Protein AF-A0A1Y6H7X3-F1 (afdb_monomer_lite)

Organism: NCBI:txid48664

pLDDT: mean 82.17, std 12.62, range [39.91, 95.0]

Structure (mmCIF, N/CA/C/O backbone):
data_AF-A0A1Y6H7X3-F1
#
_entry.id   AF-A0A1Y6H7X3-F1
#
loop_
_atom_site.group_PDB
_atom_site.id
_atom_site.type_symbol
_atom_site.label_atom_id
_atom_site.label_alt_id
_atom_site.label_comp_id
_atom_site.label_asym_id
_atom_site.label_entity_id
_atom_site.label_seq_id
_atom_site.pdbx_PDB_ins_code
_atom_site.Cartn_x
_atom_site.Cartn_y
_atom_site.Cartn_z
_atom_site.occupancy
_atom_site.B_iso_or_equiv
_atom_site.auth_seq_id
_atom_site.auth_comp_id
_atom_site.auth_asym_id
_atom_site.auth_atom_id
_atom_site.pdbx_PDB_model_num
ATOM 1 N N . MET A 1 1 ? -17.118 24.824 -0.249 1.00 45.12 1 MET A N 1
ATOM 2 C CA . MET A 1 1 ? -17.327 23.379 -0.019 1.00 45.12 1 MET A CA 1
ATOM 3 C C . MET A 1 1 ? -16.354 22.951 1.065 1.00 45.12 1 MET A C 1
ATOM 5 O O . MET A 1 1 ? -15.158 23.055 0.837 1.00 45.12 1 MET A O 1
ATOM 9 N N . GLN A 1 2 ? -16.828 22.575 2.255 1.00 44.56 2 GLN A N 1
ATOM 10 C CA . GLN A 1 2 ? -15.966 21.880 3.216 1.00 44.56 2 GLN A CA 1
ATOM 11 C C . GLN A 1 2 ? -15.729 20.482 2.6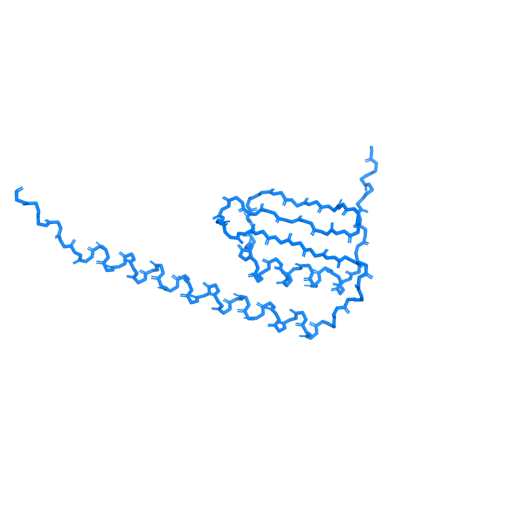45 1.00 44.56 2 GLN A C 1
ATOM 13 O O . GLN A 1 2 ? -16.694 19.769 2.375 1.00 44.56 2 GLN A O 1
ATOM 18 N N . ALA A 1 3 ? -14.475 20.124 2.378 1.00 51.06 3 ALA A N 1
ATOM 19 C CA . ALA A 1 3 ? -14.141 18.765 1.984 1.00 51.06 3 ALA A CA 1
ATOM 20 C C . ALA A 1 3 ? -14.481 17.846 3.166 1.00 51.06 3 ALA A C 1
ATOM 22 O O . ALA A 1 3 ? -13.788 17.855 4.180 1.00 51.06 3 ALA A O 1
ATOM 23 N N . GLN A 1 4 ? -15.577 17.095 3.060 1.00 58.50 4 GLN A N 1
ATOM 24 C CA . GLN A 1 4 ? -15.900 16.009 3.983 1.00 58.50 4 GLN A CA 1
ATOM 25 C C . GLN A 1 4 ? -14.962 14.837 3.674 1.00 58.50 4 GLN A C 1
ATOM 27 O O . GLN A 1 4 ? -15.335 13.871 3.015 1.00 58.50 4 GLN A O 1
ATOM 32 N N . GLY A 1 5 ? -13.696 14.975 4.065 1.00 67.25 5 GLY A N 1
ATOM 33 C CA . GLY A 1 5 ? -12.738 13.879 4.004 1.00 67.25 5 GLY A CA 1
ATOM 34 C C . GLY A 1 5 ? -13.130 12.781 4.990 1.00 67.25 5 GLY A C 1
ATOM 35 O O . GLY A 1 5 ? -13.655 13.068 6.067 1.00 67.25 5 GLY A O 1
ATOM 36 N N . HIS A 1 6 ? -12.868 11.523 4.638 1.00 73.12 6 HIS A N 1
ATOM 37 C CA . HIS A 1 6 ? -12.910 10.442 5.620 1.00 73.12 6 HIS A CA 1
ATOM 38 C C . HIS A 1 6 ? -11.812 10.667 6.664 1.00 73.12 6 HIS A C 1
ATOM 40 O O . HIS A 1 6 ? -10.641 10.812 6.311 1.00 73.12 6 HIS A O 1
ATOM 46 N N . GLN A 1 7 ? -12.191 10.707 7.942 1.00 79.94 7 GLN A N 1
ATOM 47 C CA . GLN A 1 7 ? -11.237 10.716 9.046 1.00 79.94 7 GLN A CA 1
ATOM 48 C C . GLN A 1 7 ? -10.888 9.278 9.419 1.00 79.94 7 GLN A C 1
ATOM 50 O O . GLN A 1 7 ? -11.758 8.497 9.798 1.00 79.94 7 GLN A O 1
ATOM 55 N N . PHE A 1 8 ? -9.605 8.945 9.321 1.00 82.81 8 PHE A N 1
ATOM 56 C CA . PHE A 1 8 ? -9.052 7.679 9.788 1.00 82.81 8 PHE A CA 1
ATOM 57 C C . PHE A 1 8 ? -8.241 7.909 11.064 1.00 82.81 8 PHE A C 1
ATOM 59 O O . PHE A 1 8 ? -7.630 8.966 11.223 1.00 82.81 8 PHE A O 1
ATOM 66 N N . SER A 1 9 ? -8.230 6.920 11.962 1.00 86.06 9 SER A N 1
ATOM 67 C CA . SER A 1 9 ? -7.283 6.910 13.080 1.00 86.06 9 SER A CA 1
ATOM 68 C C . SER A 1 9 ? -5.854 6.712 12.568 1.00 86.06 9 SER A C 1
ATOM 70 O O . SER A 1 9 ? -5.644 6.261 11.438 1.00 86.06 9 SER A O 1
ATOM 72 N N . GLU A 1 10 ? -4.863 7.020 13.401 1.00 85.94 10 GLU A N 1
ATOM 73 C CA . GLU A 1 10 ? -3.453 6.838 13.048 1.00 85.94 10 GLU A CA 1
ATOM 74 C C . GLU A 1 10 ? -3.135 5.370 12.729 1.00 85.94 10 GLU A C 1
ATOM 76 O O . GLU A 1 10 ? -2.505 5.082 11.714 1.00 85.94 10 GLU A O 1
ATOM 81 N N . GLU A 1 11 ? -3.666 4.427 13.508 1.00 86.00 11 GLU A N 1
ATOM 82 C CA . GLU A 1 11 ? -3.483 2.990 13.277 1.00 86.00 11 GLU A CA 1
ATOM 83 C C . GLU A 1 11 ? -4.026 2.566 11.911 1.00 86.00 11 GLU A C 1
ATOM 85 O O . GLU A 1 11 ? -3.416 1.754 11.213 1.00 86.00 11 GLU A O 1
ATOM 90 N N . ARG A 1 12 ? -5.149 3.156 11.482 1.00 88.06 12 ARG A N 1
ATOM 91 C CA . ARG A 1 12 ? -5.698 2.902 10.147 1.00 88.06 12 ARG A CA 1
ATOM 92 C C . ARG A 1 12 ? -4.854 3.485 9.044 1.00 88.06 12 ARG A C 1
ATOM 94 O O . ARG A 1 12 ? -4.665 2.818 8.032 1.00 88.06 12 ARG A O 1
ATOM 101 N N . LEU A 1 13 ? -4.333 4.691 9.226 1.00 89.31 13 LEU A N 1
ATOM 102 C CA . LEU A 1 13 ? -3.417 5.277 8.254 1.00 89.31 13 LEU A CA 1
ATOM 103 C C . LEU A 1 13 ? -2.150 4.426 8.112 1.00 89.31 13 LEU A C 1
ATOM 105 O O . LEU A 1 13 ? -1.699 4.202 6.988 1.00 89.31 13 LEU A O 1
ATOM 109 N N . ILE A 1 14 ? -1.624 3.887 9.215 1.00 89.94 14 ILE A N 1
ATOM 110 C CA . ILE A 1 14 ? -0.467 2.982 9.208 1.00 89.94 14 ILE A CA 1
ATOM 111 C C . ILE A 1 14 ? -0.799 1.688 8.458 1.00 89.94 14 ILE A C 1
ATOM 113 O O . ILE A 1 14 ? -0.045 1.296 7.571 1.00 89.94 14 ILE A O 1
ATOM 117 N N . GLN A 1 15 ? -1.941 1.060 8.743 1.00 88.88 15 GLN A N 1
ATOM 118 C CA . GLN A 1 15 ? -2.375 -0.143 8.030 1.00 88.88 15 GLN A CA 1
ATOM 119 C C . GLN A 1 15 ? -2.547 0.109 6.525 1.00 88.88 15 GLN A C 1
ATOM 121 O O . GLN A 1 15 ? -2.064 -0.677 5.712 1.00 88.88 15 GLN A O 1
ATOM 126 N N . ILE A 1 16 ? -3.240 1.189 6.145 1.00 91.06 16 ILE A N 1
ATOM 127 C CA . ILE A 1 16 ? -3.447 1.550 4.737 1.00 91.06 16 ILE A CA 1
ATOM 128 C C . ILE A 1 16 ? -2.087 1.725 4.062 1.00 91.06 16 ILE A C 1
ATOM 130 O O . ILE A 1 16 ? -1.850 1.168 2.996 1.00 91.06 16 ILE A O 1
ATOM 134 N N . THR A 1 17 ? -1.173 2.448 4.707 1.00 90.25 17 THR A N 1
ATOM 135 C CA . THR A 1 17 ? 0.170 2.692 4.174 1.00 90.25 17 THR A CA 1
ATOM 136 C C . THR A 1 17 ? 0.966 1.397 4.018 1.00 90.25 17 THR A C 1
ATOM 138 O O . THR A 1 17 ? 1.615 1.214 2.991 1.00 90.25 17 THR A O 1
ATOM 141 N N . ALA A 1 18 ? 0.889 0.480 4.984 1.00 88.88 18 ALA A N 1
ATOM 142 C CA . ALA A 1 18 ? 1.548 -0.820 4.908 1.00 88.88 18 ALA A CA 1
ATOM 143 C C . ALA A 1 18 ? 1.018 -1.667 3.740 1.00 88.88 18 ALA A C 1
ATOM 145 O O . ALA A 1 18 ? 1.810 -2.193 2.964 1.00 88.88 18 ALA A O 1
ATOM 146 N N . ALA A 1 19 ? -0.305 -1.730 3.561 1.00 89.81 19 ALA A N 1
ATOM 147 C CA . ALA A 1 19 ? -0.926 -2.460 2.454 1.00 89.81 19 ALA A CA 1
ATOM 148 C C . ALA A 1 19 ? -0.578 -1.856 1.082 1.00 89.81 19 ALA A C 1
ATOM 150 O O . ALA A 1 19 ? -0.344 -2.581 0.115 1.00 89.81 19 ALA A O 1
ATOM 151 N N . LEU A 1 20 ? -0.507 -0.523 0.990 1.00 91.31 20 LEU A N 1
ATOM 152 C CA . LEU A 1 20 ? -0.036 0.162 -0.215 1.00 91.31 20 LEU A CA 1
ATOM 153 C C . LEU A 1 20 ? 1.440 -0.151 -0.487 1.00 91.31 20 LEU A C 1
ATOM 155 O O . LEU A 1 20 ? 1.804 -0.438 -1.624 1.00 91.31 20 LEU A O 1
ATOM 159 N N . ASN A 1 21 ? 2.292 -0.128 0.537 1.00 88.56 21 ASN A N 1
ATOM 160 C CA . ASN A 1 21 ? 3.700 -0.471 0.374 1.00 88.56 21 ASN A CA 1
ATOM 161 C C . ASN A 1 21 ? 3.866 -1.910 -0.133 1.00 88.56 21 ASN A C 1
ATOM 163 O O . ASN A 1 21 ? 4.549 -2.113 -1.125 1.00 88.56 21 ASN A O 1
ATOM 167 N N . GLU A 1 22 ? 3.175 -2.882 0.456 1.00 87.19 22 GLU A N 1
ATOM 168 C CA . GLU A 1 22 ? 3.200 -4.274 -0.015 1.00 87.19 22 GLU A CA 1
ATOM 169 C C . GLU A 1 22 ? 2.715 -4.410 -1.471 1.00 87.19 22 GLU A C 1
ATOM 171 O O . GLU A 1 22 ? 3.209 -5.238 -2.233 1.00 87.19 22 GLU A O 1
ATOM 176 N N . SER A 1 23 ? 1.788 -3.547 -1.889 1.00 88.81 23 SER A N 1
ATOM 177 C CA . SER A 1 23 ? 1.179 -3.570 -3.221 1.00 88.81 23 SER A CA 1
ATOM 178 C C . SER A 1 23 ? 1.905 -2.689 -4.247 1.00 88.81 23 SER A C 1
ATOM 180 O O . SER A 1 23 ? 1.279 -2.189 -5.179 1.00 88.81 23 SER A O 1
ATOM 182 N N . TYR A 1 24 ? 3.218 -2.471 -4.126 1.00 87.12 24 TYR A N 1
ATOM 183 C CA . TYR A 1 24 ? 4.013 -1.736 -5.128 1.00 87.12 24 TYR A CA 1
ATOM 184 C C . TYR A 1 24 ? 3.727 -0.240 -5.260 1.00 87.12 24 TYR A C 1
ATOM 186 O O . TYR A 1 24 ? 4.080 0.379 -6.270 1.00 87.12 24 TYR A O 1
ATOM 194 N N . PHE A 1 25 ? 3.152 0.386 -4.236 1.00 90.00 25 PHE A N 1
ATOM 195 C CA . PHE A 1 25 ? 2.992 1.836 -4.201 1.00 90.00 25 PHE A CA 1
ATOM 196 C C . PHE A 1 25 ? 4.228 2.486 -3.569 1.00 90.00 25 PHE A C 1
ATOM 198 O O . PHE A 1 25 ? 4.690 2.094 -2.499 1.00 90.00 25 PHE A O 1
ATOM 205 N N . LYS A 1 26 ? 4.767 3.513 -4.233 1.00 84.12 26 LYS A N 1
ATOM 206 C CA . LYS A 1 26 ? 5.898 4.317 -3.742 1.00 84.12 26 LYS A CA 1
ATOM 207 C C . LYS A 1 26 ? 5.489 5.780 -3.597 1.00 84.12 26 LYS A C 1
ATOM 209 O O . LYS A 1 26 ? 4.599 6.219 -4.323 1.00 84.12 26 LYS A O 1
ATOM 214 N N . PRO A 1 27 ? 6.133 6.567 -2.717 1.00 84.50 27 PRO A N 1
ATOM 215 C CA . PRO A 1 27 ? 5.881 8.003 -2.649 1.00 84.50 27 PRO A CA 1
ATOM 216 C C . PRO A 1 27 ? 5.968 8.659 -4.036 1.00 84.50 27 PRO A C 1
ATOM 218 O O . PRO A 1 27 ? 6.933 8.442 -4.767 1.00 84.50 27 PRO A O 1
ATOM 221 N N . GLY A 1 28 ? 4.949 9.442 -4.398 1.00 85.44 28 GLY A N 1
AT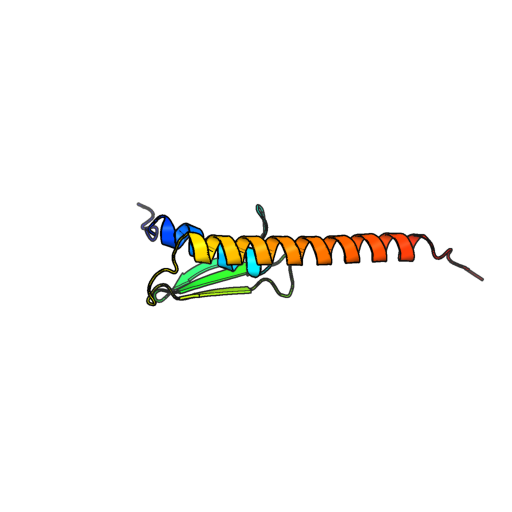OM 222 C CA . GLY A 1 28 ? 4.859 10.101 -5.706 1.00 85.44 28 GLY A CA 1
ATOM 223 C C . GLY A 1 28 ? 4.277 9.252 -6.846 1.00 85.44 28 GLY A C 1
ATOM 224 O O . GLY A 1 28 ? 4.308 9.711 -7.987 1.00 85.44 28 GLY A O 1
ATOM 225 N N . TRP A 1 29 ? 3.750 8.055 -6.561 1.00 89.88 29 TRP A N 1
ATOM 226 C CA . TRP A 1 29 ? 3.023 7.238 -7.539 1.00 89.88 29 TRP A CA 1
ATOM 227 C C . TRP A 1 29 ? 1.837 7.989 -8.162 1.00 89.88 29 TRP A C 1
ATOM 229 O O . TRP A 1 29 ? 1.219 8.849 -7.525 1.00 89.88 29 TRP A O 1
ATOM 239 N N . LYS A 1 30 ? 1.500 7.649 -9.408 1.00 91.56 30 LYS A N 1
ATOM 240 C CA . LYS A 1 30 ? 0.344 8.212 -10.117 1.00 91.56 30 LYS A CA 1
ATOM 241 C C . LYS A 1 30 ? -0.784 7.198 -10.229 1.00 91.56 30 LYS A C 1
ATOM 243 O O . LYS A 1 30 ? -0.570 6.069 -10.658 1.00 91.56 30 LYS A O 1
ATOM 248 N N . GLY A 1 31 ? -2.005 7.632 -9.941 1.00 90.94 31 GLY A N 1
ATOM 249 C CA . GLY A 1 31 ? -3.208 6.855 -10.211 1.00 90.94 31 GLY A CA 1
ATOM 250 C C . GLY A 1 31 ? -4.368 7.272 -9.324 1.00 90.94 31 GLY A C 1
ATOM 251 O O . GLY A 1 31 ? -4.542 8.461 -9.057 1.00 90.94 31 GLY A O 1
ATOM 252 N N . GLU A 1 32 ? -5.172 6.303 -8.904 1.00 92.94 32 GLU A N 1
ATOM 253 C CA . GLU A 1 32 ? -6.443 6.559 -8.227 1.00 92.94 32 GLU A CA 1
ATOM 254 C C . GLU A 1 32 ? -6.415 6.069 -6.787 1.00 92.94 32 GLU A C 1
ATOM 256 O O . GLU A 1 32 ? -6.043 4.927 -6.536 1.00 92.94 32 GLU A O 1
ATOM 261 N N . PHE A 1 33 ? -6.851 6.915 -5.854 1.00 91.50 33 PHE A N 1
ATOM 262 C CA . PHE A 1 33 ? -7.059 6.566 -4.452 1.00 91.50 33 PHE A CA 1
ATOM 263 C C . PHE A 1 33 ? -8.425 7.086 -4.013 1.00 91.50 33 PHE A C 1
ATOM 265 O O . PHE A 1 33 ? -8.679 8.292 -4.074 1.00 91.50 33 PHE A O 1
ATOM 272 N N . TYR A 1 34 ? -9.310 6.197 -3.576 1.00 91.00 34 TYR A N 1
ATOM 273 C CA . TYR A 1 34 ? -10.643 6.582 -3.120 1.00 91.00 34 TYR A CA 1
ATOM 274 C C . TYR A 1 34 ? -11.185 5.622 -2.062 1.00 91.00 34 TYR A C 1
ATOM 276 O O . TYR A 1 34 ? -10.729 4.489 -1.911 1.00 91.00 34 TYR A O 1
ATOM 284 N N . VAL A 1 35 ? -12.188 6.093 -1.322 1.00 89.44 35 VAL A N 1
ATOM 285 C CA . VAL A 1 35 ? -12.883 5.313 -0.296 1.00 89.44 35 VAL A CA 1
ATOM 286 C C . VAL A 1 35 ? -14.318 5.089 -0.745 1.00 89.44 35 VAL A C 1
ATOM 288 O O . VAL A 1 35 ? -15.029 6.043 -1.059 1.00 89.44 35 VAL A O 1
ATOM 291 N N . ALA A 1 36 ? -14.754 3.833 -0.775 1.00 88.81 36 ALA A N 1
ATOM 292 C CA . ALA A 1 36 ? -16.126 3.472 -1.104 1.00 88.81 36 ALA A CA 1
ATOM 293 C C . ALA A 1 36 ? -16.580 2.291 -0.246 1.00 88.81 36 ALA A C 1
ATOM 295 O O . ALA A 1 36 ? -15.888 1.278 -0.180 1.00 88.81 36 ALA A O 1
ATOM 296 N N . ARG A 1 37 ? -17.764 2.409 0.375 1.00 86.38 37 ARG A N 1
ATOM 297 C CA . ARG A 1 37 ? -18.383 1.348 1.198 1.00 86.38 37 ARG A CA 1
ATOM 298 C C . ARG A 1 37 ? -17.399 0.755 2.220 1.00 86.38 37 ARG A C 1
ATOM 300 O O . ARG A 1 37 ? -17.122 -0.442 2.195 1.00 86.38 37 ARG A O 1
ATOM 307 N N . ASP A 1 38 ? -16.814 1.616 3.052 1.00 86.50 38 ASP A N 1
ATOM 308 C CA . ASP A 1 38 ? -15.852 1.231 4.097 1.00 86.50 38 ASP A CA 1
ATOM 309 C C . ASP A 1 38 ? -14.661 0.419 3.575 1.00 86.50 38 ASP A C 1
ATOM 311 O O . ASP A 1 38 ? -14.144 -0.472 4.247 1.00 86.50 38 ASP A O 1
ATOM 315 N N . THR A 1 39 ? -14.237 0.691 2.344 1.00 90.31 39 THR A N 1
ATOM 316 C CA . THR A 1 39 ? -13.074 0.058 1.728 1.00 90.31 39 THR A CA 1
ATOM 317 C C . THR A 1 39 ? -12.244 1.124 1.035 1.00 90.31 39 THR A C 1
ATOM 319 O O . THR A 1 39 ? -12.771 1.955 0.291 1.00 90.31 39 THR A O 1
ATOM 322 N N . VAL A 1 40 ? -10.944 1.106 1.304 1.00 92.06 40 VAL A N 1
ATOM 323 C CA . VAL A 1 40 ? -9.959 1.926 0.602 1.00 92.06 40 VAL A CA 1
ATOM 324 C C . VAL A 1 40 ? -9.531 1.176 -0.650 1.00 92.06 40 VAL A C 1
ATOM 326 O O . VAL A 1 40 ? -9.147 0.011 -0.561 1.00 92.06 40 VAL A O 1
ATOM 329 N N . TYR A 1 41 ? -9.583 1.845 -1.795 1.00 93.00 41 TYR A N 1
ATOM 330 C CA . TYR A 1 41 ? -9.111 1.327 -3.073 1.00 93.00 41 TYR A CA 1
ATOM 331 C C . TYR A 1 41 ? -7.965 2.191 -3.582 1.00 93.00 41 TYR A C 1
ATOM 333 O O . TYR A 1 41 ? -8.033 3.422 -3.509 1.00 93.00 41 TYR A O 1
ATOM 341 N N . ALA A 1 42 ? -6.934 1.542 -4.120 1.00 95.00 42 ALA A N 1
ATOM 342 C CA . ALA A 1 42 ? -5.847 2.212 -4.811 1.00 95.00 42 ALA A CA 1
ATOM 343 C C . ALA A 1 42 ? -5.419 1.454 -6.072 1.00 95.00 42 ALA A C 1
ATOM 345 O O . ALA A 1 42 ? -5.382 0.222 -6.076 1.00 95.00 42 ALA A O 1
ATOM 346 N N . SER A 1 43 ? -5.061 2.192 -7.124 1.00 94.44 43 SER A N 1
ATOM 347 C CA . SER A 1 43 ? -4.559 1.644 -8.392 1.00 94.44 43 SER A CA 1
ATOM 348 C C . SER A 1 43 ? -3.392 2.468 -8.922 1.00 94.44 43 SER A C 1
ATOM 350 O O . SER A 1 43 ? -3.602 3.597 -9.351 1.00 94.44 43 SER A O 1
ATOM 352 N N . ASN A 1 44 ? -2.189 1.899 -8.934 1.00 93.94 44 ASN A N 1
ATOM 353 C CA . ASN A 1 44 ? -0.945 2.498 -9.398 1.00 93.94 44 ASN A CA 1
ATOM 354 C C . ASN A 1 44 ? -0.760 2.320 -10.912 1.00 93.94 44 ASN A C 1
ATOM 356 O O . ASN A 1 44 ? -0.496 1.222 -11.396 1.00 93.94 44 ASN A O 1
ATOM 360 N N . ASN A 1 45 ? -0.805 3.420 -11.659 1.00 89.81 45 ASN A N 1
ATOM 361 C CA . ASN A 1 45 ? -0.608 3.408 -13.109 1.00 89.81 45 ASN A CA 1
ATOM 362 C C . ASN A 1 45 ? 0.858 3.178 -13.512 1.00 89.81 45 ASN A C 1
ATOM 364 O O . ASN A 1 45 ? 1.129 2.836 -14.661 1.00 89.81 45 ASN A O 1
ATOM 368 N N . ASP A 1 46 ? 1.800 3.357 -12.582 1.00 86.62 46 ASP A N 1
ATOM 369 C CA . ASP A 1 46 ? 3.229 3.151 -12.815 1.00 86.62 46 ASP A CA 1
ATOM 370 C C . ASP A 1 46 ? 3.655 1.682 -12.598 1.00 86.62 46 ASP A C 1
ATOM 372 O O . ASP A 1 46 ? 4.808 1.335 -12.868 1.00 86.62 46 ASP A O 1
ATOM 376 N N . HIS A 1 47 ? 2.761 0.803 -12.110 1.00 84.31 47 HIS A N 1
ATOM 377 C CA . HIS A 1 47 ? 3.084 -0.602 -11.844 1.00 84.31 47 HIS A CA 1
ATOM 378 C C . HIS A 1 47 ? 1.927 -1.564 -12.185 1.00 84.31 47 HIS A C 1
ATOM 380 O O . HIS A 1 47 ? 0.853 -1.455 -11.600 1.00 84.31 47 HIS A O 1
ATOM 386 N N . PRO A 1 48 ? 2.134 -2.584 -13.044 1.00 81.44 48 PRO A N 1
ATOM 387 C CA . PRO A 1 48 ? 1.055 -3.456 -13.532 1.00 81.44 48 PRO A CA 1
ATOM 388 C C . PRO A 1 48 ? 0.400 -4.331 -12.452 1.00 81.44 48 PRO A C 1
ATOM 390 O O . PRO A 1 48 ? -0.704 -4.824 -12.654 1.00 81.44 48 PRO A O 1
ATOM 393 N N . LEU A 1 49 ? 1.074 -4.535 -11.316 1.00 84.19 49 LEU A N 1
ATOM 394 C CA . LEU A 1 49 ? 0.537 -5.256 -10.151 1.00 84.19 49 LEU A CA 1
ATOM 395 C C . LEU A 1 49 ? 0.103 -4.321 -9.018 1.00 84.19 49 LEU A C 1
ATOM 397 O O . LEU A 1 49 ? -0.193 -4.784 -7.922 1.00 84.19 49 LEU A O 1
ATOM 401 N N . GLY A 1 50 ? 0.145 -3.007 -9.235 1.00 87.12 50 GLY A N 1
ATOM 402 C CA . GLY A 1 50 ? -0.109 -2.043 -8.181 1.00 87.12 50 GLY A CA 1
ATOM 403 C C . GLY A 1 50 ? -1.594 -1.806 -7.971 1.00 87.12 50 GLY A C 1
ATOM 404 O O . GLY A 1 50 ? -2.118 -0.769 -8.354 1.00 87.12 50 GLY A O 1
ATOM 405 N N . CYS A 1 51 ? -2.285 -2.757 -7.360 1.00 91.75 51 CYS A N 1
ATOM 406 C CA . CYS A 1 51 ? -3.661 -2.586 -6.917 1.00 91.75 51 CYS A CA 1
ATOM 407 C C . CYS A 1 51 ? -3.778 -2.979 -5.445 1.00 91.75 51 CYS A C 1
ATOM 409 O O . CYS A 1 51 ? -3.212 -3.980 -5.017 1.00 91.75 51 CYS A O 1
ATOM 411 N N . ALA A 1 52 ? -4.506 -2.182 -4.665 1.00 92.06 52 ALA A N 1
ATOM 412 C CA . ALA A 1 52 ? -4.742 -2.455 -3.254 1.00 92.06 52 ALA A CA 1
ATOM 413 C C . ALA A 1 52 ? -6.215 -2.245 -2.909 1.00 92.06 52 ALA A C 1
ATOM 415 O O . ALA A 1 52 ? -6.836 -1.262 -3.326 1.00 92.06 52 ALA A O 1
ATOM 416 N N . CYS A 1 53 ? -6.761 -3.157 -2.111 1.00 92.00 53 CYS A N 1
ATOM 417 C CA . CYS A 1 53 ? -8.070 -3.017 -1.494 1.00 92.00 53 CYS A CA 1
ATOM 418 C C . CYS A 1 53 ? -7.951 -3.303 0.004 1.00 92.00 53 CYS A C 1
ATOM 420 O O . CYS A 1 53 ? -7.524 -4.379 0.417 1.00 92.00 53 CYS A O 1
ATOM 422 N N . VAL A 1 54 ? -8.308 -2.323 0.831 1.00 91.12 54 VAL A N 1
ATOM 423 C CA . VAL A 1 54 ? -8.194 -2.441 2.287 1.00 91.12 54 VAL A CA 1
ATOM 424 C C . VAL A 1 54 ? -9.576 -2.2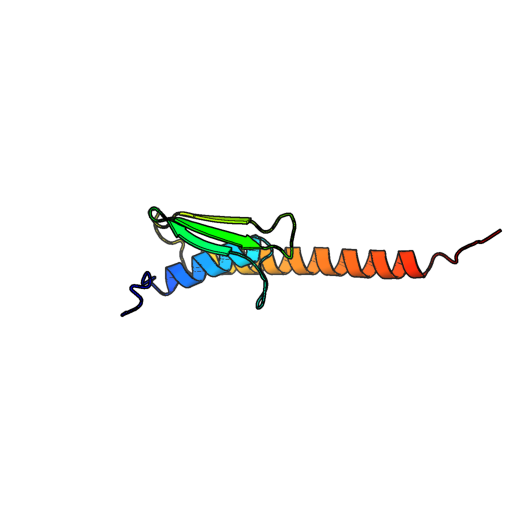63 2.911 1.00 91.12 54 VAL A C 1
ATOM 426 O O . VAL A 1 54 ? -10.101 -1.144 2.923 1.00 91.12 54 VAL A O 1
ATOM 429 N N . PRO A 1 55 ? -10.201 -3.340 3.413 1.00 89.62 55 PRO A N 1
ATOM 430 C CA . PRO A 1 55 ? -11.469 -3.241 4.123 1.00 89.62 55 PRO A CA 1
ATOM 431 C C . PRO A 1 55 ? -11.280 -2.547 5.479 1.00 89.62 55 PRO A C 1
ATOM 433 O O . PRO A 1 55 ? -10.411 -2.921 6.264 1.00 89.62 55 PRO A O 1
ATOM 436 N N . MET A 1 56 ? -12.116 -1.551 5.777 1.00 85.69 56 MET A N 1
ATOM 437 C CA . MET A 1 56 ? -12.057 -0.745 7.009 1.00 85.69 56 MET A CA 1
ATOM 438 C C . MET A 1 56 ? -12.979 -1.262 8.123 1.00 85.69 56 MET A C 1
ATOM 440 O O . MET A 1 56 ? -12.851 -0.840 9.272 1.00 85.69 56 MET A O 1
ATOM 444 N N . HIS A 1 57 ? -13.895 -2.179 7.801 1.00 81.81 57 HIS A N 1
ATOM 445 C CA . HIS A 1 57 ? -14.877 -2.735 8.739 1.00 81.81 57 HIS A CA 1
ATOM 446 C C . HIS A 1 57 ? -14.290 -3.790 9.693 1.00 81.81 57 HIS A C 1
ATOM 448 O O . HIS A 1 57 ? -14.774 -3.945 10.812 1.00 81.81 57 HIS A O 1
ATOM 454 N N . ALA A 1 58 ? -13.249 -4.516 9.274 1.00 76.50 58 ALA A N 1
ATOM 455 C CA . ALA A 1 58 ? -12.537 -5.470 10.127 1.00 76.50 58 ALA A CA 1
ATOM 456 C C . 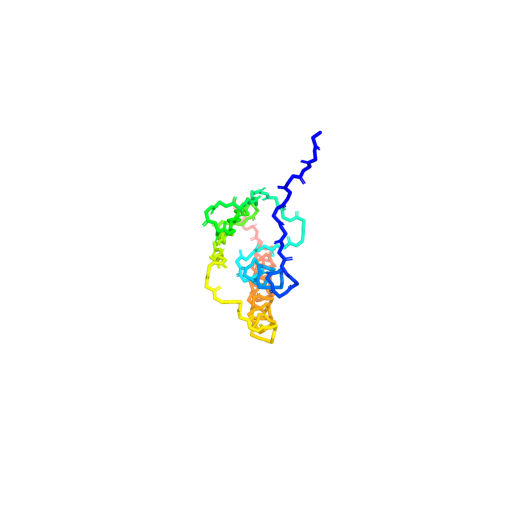ALA A 1 58 ? -11.598 -4.723 11.082 1.00 76.50 58 ALA A C 1
ATOM 458 O O . ALA A 1 58 ? -11.034 -3.732 10.631 1.00 76.50 58 ALA A O 1
ATOM 459 N N . PRO A 1 59 ? -11.375 -5.155 12.340 1.00 78.38 59 PRO A N 1
ATOM 460 C CA . PRO A 1 59 ? -10.502 -4.467 13.299 1.00 78.38 59 PRO A CA 1
ATOM 461 C C . PRO A 1 59 ? -9.133 -4.097 12.715 1.00 78.38 59 PRO A C 1
ATOM 463 O O . PRO A 1 59 ? -8.601 -4.819 11.873 1.00 78.38 59 PRO A O 1
ATOM 466 N N . ALA A 1 60 ? -8.575 -2.957 13.131 1.00 77.88 60 ALA A N 1
ATOM 467 C CA . ALA A 1 60 ? -7.238 -2.572 12.693 1.00 77.88 60 ALA A CA 1
ATOM 468 C C . ALA A 1 60 ? -6.225 -3.579 13.238 1.00 77.88 60 ALA A C 1
ATOM 470 O O . ALA A 1 60 ? -6.276 -3.862 14.438 1.00 77.88 60 ALA A O 1
ATOM 471 N N . PRO A 1 61 ? -5.323 -4.115 12.395 1.00 78.38 61 PRO A N 1
ATOM 472 C CA . PRO A 1 61 ? -4.156 -4.800 12.914 1.00 78.38 61 PRO A CA 1
ATOM 473 C C . PRO A 1 61 ? -3.371 -3.820 13.786 1.00 78.38 61 PRO A C 1
ATOM 475 O O . PRO A 1 61 ? -3.452 -2.597 13.623 1.00 78.38 61 PRO A O 1
ATOM 478 N N . SER A 1 62 ? -2.606 -4.355 14.727 1.00 86.00 62 SER A N 1
ATOM 479 C CA . SER A 1 62 ? -1.734 -3.532 15.551 1.00 86.00 62 SER A CA 1
ATOM 480 C C . SER A 1 62 ? -0.715 -2.775 14.689 1.00 86.00 62 SER A C 1
ATOM 482 O O . SER A 1 62 ? -0.389 -3.153 13.555 1.00 86.00 62 SER A O 1
ATOM 484 N N . ILE A 1 63 ? -0.157 -1.705 15.256 1.00 84.25 63 ILE A N 1
ATOM 485 C CA . ILE A 1 63 ? 0.932 -0.952 14.621 1.00 84.25 63 ILE A CA 1
ATOM 486 C C . ILE A 1 63 ? 2.118 -1.881 14.328 1.00 84.25 63 ILE A C 1
ATOM 488 O O . ILE A 1 63 ? 2.717 -1.797 13.261 1.00 84.25 63 ILE A O 1
ATOM 492 N N . GLN A 1 64 ? 2.436 -2.800 15.244 1.00 85.31 64 GLN A N 1
ATOM 493 C CA . GLN A 1 64 ? 3.553 -3.736 15.094 1.00 85.31 64 GLN A CA 1
ATOM 494 C C . GLN A 1 64 ? 3.348 -4.691 13.914 1.00 85.31 64 GLN A C 1
ATOM 496 O O . GLN A 1 64 ? 4.269 -4.877 13.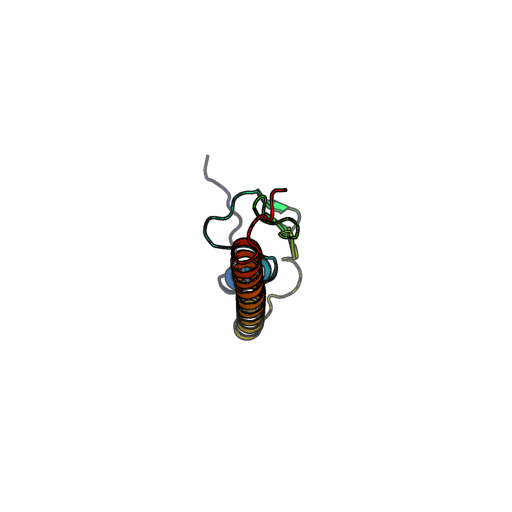123 1.00 85.31 64 GLN A O 1
ATOM 501 N N . GLU A 1 65 ? 2.146 -5.251 13.763 1.00 84.31 65 GLU A N 1
ATOM 502 C CA . GLU A 1 65 ? 1.804 -6.113 12.624 1.00 84.31 65 GLU A CA 1
ATOM 503 C C . GLU A 1 65 ? 1.871 -5.337 11.306 1.00 84.31 65 GLU A C 1
ATOM 505 O O . GLU A 1 65 ? 2.482 -5.794 10.342 1.00 84.31 65 GLU A O 1
ATOM 510 N N . SER A 1 66 ? 1.328 -4.119 11.279 1.00 85.88 66 SER A N 1
ATOM 511 C CA . SER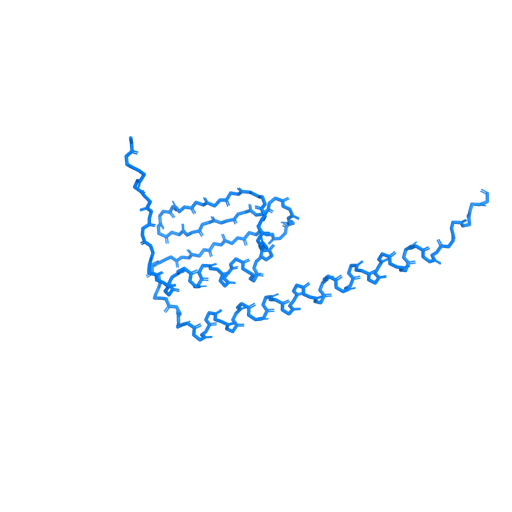 A 1 66 ? 1.367 -3.269 10.084 1.00 85.88 66 SER A CA 1
ATOM 512 C C . SER A 1 66 ? 2.803 -2.907 9.684 1.00 85.88 66 SER A C 1
ATOM 514 O O . SER A 1 66 ? 3.150 -2.921 8.505 1.00 85.88 66 SER A O 1
ATOM 516 N N . MET A 1 67 ? 3.672 -2.643 10.662 1.00 87.00 67 MET A N 1
ATOM 517 C CA . MET A 1 67 ? 5.090 -2.373 10.418 1.00 87.00 67 MET A CA 1
ATOM 518 C C . MET A 1 67 ? 5.835 -3.592 9.862 1.00 87.00 67 MET A C 1
ATOM 520 O O . MET A 1 67 ? 6.714 -3.422 9.020 1.00 87.00 67 MET A O 1
ATOM 524 N N . GLN A 1 68 ? 5.496 -4.812 10.293 1.00 88.56 68 GLN A N 1
ATOM 525 C CA . GLN A 1 68 ? 6.090 -6.033 9.734 1.00 88.56 68 GLN A CA 1
ATOM 526 C C . GLN A 1 68 ? 5.722 -6.213 8.259 1.00 88.56 68 GLN A C 1
ATOM 528 O O . GLN A 1 68 ? 6.593 -6.529 7.449 1.00 88.56 68 GLN A O 1
ATOM 533 N N . VAL A 1 69 ? 4.461 -5.955 7.901 1.00 86.50 69 VAL A N 1
ATOM 534 C CA . VAL A 1 69 ? 3.997 -6.004 6.505 1.00 86.50 69 VAL A CA 1
ATOM 535 C C . VAL A 1 69 ? 4.733 -4.971 5.652 1.00 86.50 69 VAL A C 1
ATOM 537 O O . VAL A 1 69 ? 5.275 -5.318 4.605 1.00 86.50 69 VAL A O 1
ATOM 540 N N . ALA A 1 70 ? 4.844 -3.727 6.129 1.00 85.19 70 ALA A N 1
ATOM 541 C CA . ALA A 1 70 ? 5.576 -2.678 5.417 1.00 85.19 70 ALA A CA 1
ATOM 542 C C . ALA A 1 70 ? 7.053 -3.053 5.185 1.00 85.19 70 ALA A C 1
ATOM 544 O O . ALA A 1 70 ? 7.572 -2.903 4.084 1.00 85.19 70 ALA A O 1
ATOM 545 N N . GLN A 1 71 ? 7.728 -3.614 6.194 1.00 86.62 71 GLN A N 1
ATOM 546 C CA . GLN A 1 71 ? 9.118 -4.065 6.051 1.00 86.62 71 GLN A CA 1
ATOM 547 C C . GLN A 1 71 ? 9.267 -5.212 5.044 1.00 86.62 71 GLN A C 1
ATOM 549 O O . GLN A 1 71 ? 10.247 -5.257 4.295 1.00 86.62 71 GLN A O 1
ATOM 554 N N . ALA A 1 72 ? 8.312 -6.145 5.016 1.00 87.00 72 ALA A N 1
ATOM 555 C CA . ALA A 1 72 ? 8.307 -7.232 4.043 1.00 87.00 72 ALA A CA 1
ATOM 556 C C . ALA A 1 72 ? 8.132 -6.703 2.609 1.00 87.00 72 ALA A C 1
ATOM 558 O O . ALA A 1 72 ? 8.869 -7.127 1.714 1.00 87.00 72 ALA A O 1
ATOM 559 N N . GLY A 1 73 ? 7.224 -5.742 2.407 1.00 84.00 73 GLY A N 1
ATOM 560 C CA . GLY A 1 73 ? 7.026 -5.057 1.126 1.00 84.00 73 GLY A CA 1
ATOM 561 C C . GLY A 1 73 ? 8.288 -4.333 0.650 1.00 84.00 73 GLY A C 1
ATOM 562 O O . GLY A 1 73 ? 8.757 -4.559 -0.470 1.00 84.00 73 GLY A O 1
ATOM 563 N N . ASP A 1 74 ? 8.924 -3.554 1.529 1.00 85.25 74 ASP A N 1
ATOM 564 C CA . ASP A 1 74 ? 10.182 -2.859 1.232 1.00 85.25 74 ASP A CA 1
ATOM 565 C C . ASP A 1 74 ? 11.295 -3.823 0.790 1.00 85.25 74 ASP A C 1
ATOM 567 O O . ASP A 1 74 ? 12.020 -3.553 -0.177 1.00 85.25 74 ASP A O 1
ATOM 571 N N . LEU A 1 75 ? 11.419 -4.975 1.457 1.00 87.19 75 LEU A N 1
ATOM 572 C CA . LEU A 1 75 ? 12.402 -5.993 1.093 1.00 87.19 75 LEU A CA 1
ATOM 573 C C . LEU A 1 75 ? 12.121 -6.584 -0.296 1.00 87.19 75 LEU A C 1
ATOM 575 O O . LEU A 1 75 ? 13.044 -6.706 -1.107 1.00 87.19 75 LEU A O 1
ATOM 579 N N . GLN A 1 76 ? 10.864 -6.926 -0.594 1.00 85.50 76 GLN A N 1
ATOM 580 C CA . GLN A 1 76 ? 10.475 -7.448 -1.909 1.00 85.50 76 GLN A CA 1
ATOM 581 C C . GLN A 1 76 ? 10.758 -6.428 -3.019 1.00 85.50 76 GLN A C 1
ATOM 583 O O . GLN A 1 76 ? 11.339 -6.765 -4.056 1.00 85.50 76 GLN A O 1
ATOM 588 N N . HIS A 1 77 ? 10.442 -5.157 -2.777 1.00 83.94 77 HIS A N 1
ATOM 589 C CA . HIS A 1 77 ? 10.746 -4.070 -3.703 1.00 83.94 77 HIS A CA 1
ATOM 590 C C . HIS A 1 77 ? 12.237 -3.918 -3.971 1.00 83.94 77 HIS A C 1
ATOM 592 O O . HIS A 1 77 ? 12.636 -3.716 -5.123 1.00 83.94 77 HIS A O 1
ATOM 598 N N . ALA A 1 78 ? 13.065 -4.006 -2.930 1.00 86.25 78 ALA A N 1
ATOM 599 C CA . ALA A 1 78 ? 14.510 -3.919 -3.070 1.00 86.25 78 ALA A CA 1
ATOM 600 C C . ALA A 1 78 ? 15.059 -5.072 -3.923 1.00 86.25 78 ALA A C 1
ATOM 602 O O . ALA A 1 78 ? 15.873 -4.835 -4.817 1.00 86.25 78 ALA A O 1
ATOM 603 N N . GLN A 1 79 ? 14.577 -6.300 -3.711 1.00 86.94 79 GLN A N 1
ATOM 604 C CA . GLN A 1 79 ? 14.991 -7.472 -4.490 1.00 86.94 79 GLN A CA 1
ATOM 605 C C . GLN A 1 79 ? 14.624 -7.340 -5.973 1.00 86.94 79 GLN A C 1
ATOM 607 O O . GLN A 1 79 ? 15.458 -7.585 -6.847 1.00 86.94 79 GLN A O 1
ATOM 612 N N . ILE A 1 80 ? 13.402 -6.893 -6.274 1.00 84.69 80 ILE A N 1
ATOM 613 C CA . ILE A 1 80 ? 12.959 -6.673 -7.657 1.00 84.69 80 ILE A CA 1
ATOM 614 C C . ILE A 1 80 ? 13.777 -5.557 -8.312 1.00 84.69 80 ILE A C 1
ATOM 616 O O . ILE A 1 80 ? 14.245 -5.716 -9.438 1.00 84.69 80 ILE A O 1
ATOM 620 N N . ALA A 1 81 ? 14.015 -4.450 -7.604 1.00 83.81 81 ALA A N 1
ATOM 621 C CA . ALA A 1 81 ? 14.829 -3.352 -8.116 1.00 83.81 81 ALA A CA 1
ATOM 622 C C . ALA A 1 81 ? 16.271 -3.795 -8.421 1.00 83.81 81 ALA A C 1
ATOM 624 O O . ALA A 1 81 ? 16.812 -3.428 -9.465 1.00 83.81 81 ALA A O 1
ATOM 625 N N . GLN A 1 82 ? 16.874 -4.617 -7.556 1.00 87.12 82 GLN A N 1
ATOM 626 C CA . GLN A 1 82 ? 18.196 -5.198 -7.799 1.00 87.12 82 GLN A CA 1
ATOM 627 C C . GLN A 1 82 ? 18.202 -6.092 -9.036 1.00 87.12 82 GLN A C 1
ATOM 629 O O . GLN A 1 82 ? 19.108 -5.974 -9.859 1.00 87.12 82 GLN A O 1
ATOM 634 N N . ARG A 1 83 ? 17.183 -6.942 -9.205 1.00 87.50 83 ARG A N 1
ATOM 635 C CA . ARG A 1 83 ? 17.074 -7.809 -10.380 1.00 87.50 83 ARG A CA 1
ATOM 636 C C . ARG A 1 83 ? 16.932 -7.005 -11.670 1.00 87.50 83 ARG A C 1
ATOM 638 O O . ARG A 1 83 ? 17.689 -7.232 -12.602 1.00 87.50 83 ARG A O 1
ATOM 645 N N . ILE A 1 84 ? 16.064 -5.993 -11.689 1.00 84.88 84 ILE A N 1
ATOM 646 C CA . ILE A 1 84 ? 15.906 -5.095 -12.845 1.00 84.88 84 ILE A CA 1
ATOM 647 C C . ILE A 1 84 ? 17.225 -4.377 -13.169 1.00 84.88 84 ILE A C 1
ATOM 649 O O . ILE A 1 84 ? 17.579 -4.227 -14.338 1.00 84.88 84 ILE A O 1
ATOM 653 N N . ALA A 1 85 ? 17.965 -3.920 -12.155 1.00 85.88 85 ALA A N 1
ATOM 654 C CA . ALA A 1 85 ? 19.261 -3.282 -12.360 1.00 85.88 85 ALA A CA 1
ATOM 655 C C . ALA A 1 85 ? 20.306 -4.261 -12.930 1.00 85.88 85 ALA A C 1
ATOM 657 O O . ALA A 1 85 ? 21.033 -3.896 -13.854 1.00 85.88 85 ALA A O 1
ATOM 658 N N . GLN A 1 86 ? 20.353 -5.502 -12.431 1.00 86.69 86 GLN A N 1
ATOM 659 C CA . GLN A 1 86 ? 21.229 -6.559 -12.953 1.00 86.69 86 GLN A CA 1
ATOM 660 C C . GLN A 1 86 ? 20.881 -6.920 -14.403 1.00 86.69 86 GLN A C 1
ATOM 662 O O . GLN A 1 86 ? 21.776 -6.945 -15.247 1.00 86.69 86 GLN A O 1
ATOM 667 N N . ASP A 1 87 ? 19.597 -7.107 -14.714 1.00 85.31 87 ASP A N 1
ATOM 668 C CA . ASP A 1 87 ? 19.120 -7.419 -16.066 1.00 85.31 87 ASP A CA 1
ATOM 669 C C . ASP A 1 87 ? 19.483 -6.295 -17.054 1.00 85.31 87 ASP A C 1
ATOM 671 O O . ASP A 1 87 ? 19.905 -6.557 -18.184 1.00 85.31 87 ASP A O 1
ATOM 675 N N . ARG A 1 88 ? 19.398 -5.026 -16.624 1.00 84.38 88 ARG A N 1
ATOM 676 C CA . ARG A 1 88 ? 19.836 -3.871 -17.431 1.00 84.38 88 ARG A CA 1
ATOM 677 C C . ARG A 1 88 ? 21.338 -3.888 -17.705 1.00 84.38 88 ARG A C 1
ATOM 679 O O . ARG A 1 88 ? 21.734 -3.644 -18.843 1.00 84.38 88 ARG A O 1
ATOM 686 N N . LEU A 1 89 ? 22.165 -4.187 -16.702 1.00 83.94 89 LEU A N 1
ATOM 687 C CA . LEU A 1 89 ? 23.619 -4.288 -16.876 1.00 83.94 89 LEU A CA 1
ATOM 688 C C . LEU A 1 89 ? 23.996 -5.443 -17.814 1.00 83.94 89 LEU A C 1
ATOM 690 O O . LEU A 1 89 ? 24.835 -5.263 -18.694 1.00 83.94 89 LEU A O 1
ATOM 694 N N . GLN A 1 90 ? 23.352 -6.605 -17.680 1.00 78.69 90 GLN A N 1
ATOM 695 C CA . GLN A 1 90 ? 23.584 -7.749 -18.568 1.00 78.69 90 GLN A CA 1
ATOM 696 C C . GLN A 1 90 ? 23.149 -7.460 -20.009 1.00 78.69 90 GLN A C 1
ATOM 698 O O . GLN A 1 90 ? 23.886 -7.778 -20.940 1.00 78.69 90 GLN A O 1
ATOM 703 N N . SER A 1 91 ? 22.010 -6.787 -20.197 1.00 73.50 91 SER A N 1
ATOM 704 C CA . SER A 1 91 ? 21.517 -6.385 -21.522 1.00 73.50 91 SER A CA 1
ATOM 705 C C . SER A 1 91 ? 22.434 -5.363 -22.204 1.00 73.50 91 SER A C 1
ATOM 707 O O . SER A 1 91 ? 22.609 -5.405 -23.415 1.00 73.50 91 SER A O 1
ATOM 709 N N . GLN A 1 92 ? 23.062 -4.464 -21.437 1.00 64.12 92 GLN A N 1
ATOM 710 C CA . GLN A 1 92 ? 24.074 -3.531 -21.954 1.00 64.12 92 GLN A CA 1
ATOM 711 C C . GLN A 1 92 ? 25.437 -4.191 -22.216 1.00 64.12 92 GLN A C 1
ATOM 713 O O . GLN A 1 92 ? 26.251 -3.635 -22.948 1.00 64.12 92 GLN A O 1
ATOM 718 N N . SER A 1 93 ? 25.692 -5.367 -21.633 1.00 59.75 93 SER A N 1
ATOM 719 C CA . SER A 1 93 ? 26.953 -6.106 -21.778 1.00 59.75 93 SER A CA 1
ATOM 720 C C . SER A 1 93 ? 26.948 -7.108 -22.938 1.00 59.75 93 SER A C 1
ATOM 722 O O . SER A 1 93 ? 27.988 -7.701 -23.217 1.00 59.75 93 SER A O 1
ATOM 724 N N . GLN A 1 94 ? 25.816 -7.320 -23.620 1.00 53.75 94 GLN A N 1
ATOM 725 C CA . GLN A 1 94 ? 25.785 -8.048 -24.889 1.00 53.75 94 GLN A CA 1
ATOM 726 C C . GLN A 1 94 ? 26.122 -7.067 -26.019 1.00 53.75 94 GLN A C 1
ATOM 728 O O . GLN A 1 94 ? 25.292 -6.217 -26.345 1.00 53.75 94 GLN A O 1
ATOM 733 N N . PRO A 1 95 ? 27.324 -7.133 -26.626 1.00 51.88 95 PRO A N 1
ATOM 734 C CA . PRO A 1 95 ? 27.601 -6.317 -27.790 1.00 51.88 95 PRO A CA 1
ATOM 735 C C . PRO A 1 95 ? 26.667 -6.776 -28.906 1.00 51.88 95 PRO A C 1
ATOM 737 O O . PRO A 1 95 ? 26.595 -7.968 -29.213 1.00 51.88 95 PRO A O 1
ATOM 740 N N . SER A 1 96 ? 25.963 -5.823 -29.512 1.00 50.69 96 SER A N 1
ATOM 741 C CA . SER A 1 96 ? 25.299 -6.006 -30.794 1.00 50.69 96 SER A CA 1
ATOM 742 C C . SER A 1 96 ? 26.315 -6.566 -31.791 1.00 50.69 96 SER A C 1
ATOM 744 O O . SER A 1 96 ? 27.098 -5.822 -32.380 1.00 50.69 96 SER A O 1
ATOM 746 N N . MET A 1 97 ? 26.327 -7.886 -31.983 1.00 47.31 97 MET A N 1
ATOM 747 C CA . MET A 1 97 ? 26.880 -8.490 -33.189 1.00 47.31 97 MET A CA 1
ATOM 748 C C . MET A 1 97 ? 25.902 -8.189 -34.322 1.00 47.31 97 MET A C 1
ATOM 750 O O . MET A 1 97 ? 25.080 -9.011 -34.713 1.00 47.31 97 MET A O 1
ATOM 754 N N . THR A 1 98 ? 25.963 -6.951 -34.798 1.00 45.78 98 THR A N 1
ATOM 755 C CA . THR A 1 98 ? 25.481 -6.572 -36.121 1.00 45.78 98 THR A CA 1
ATOM 756 C C . THR A 1 98 ? 26.421 -7.231 -37.130 1.00 45.78 98 THR A C 1
ATOM 758 O O . THR A 1 98 ? 27.577 -6.819 -37.240 1.00 45.78 98 THR A O 1
ATOM 761 N N . MET A 1 99 ? 25.949 -8.297 -37.785 1.00 39.91 99 MET A N 1
ATOM 762 C CA . MET A 1 99 ? 26.443 -8.708 -39.106 1.00 39.91 99 MET A CA 1
ATOM 763 C C . MET A 1 99 ? 25.772 -7.865 -40.184 1.00 39.91 99 MET A C 1
ATOM 765 O O . MET A 1 99 ? 24.587 -7.511 -39.984 1.00 39.91 99 MET A O 1
#

Secondary structure (DSSP, 8-state):
----PPP--HHHHHHHHHHHHHTT--TT--EEEEEETTEEEEEETT-TT-EEEEESSSPPPPHHHHHHHHHHHHHHHHHHHHHHHHHHHHHHTS-----

Foldseek 3Di:
DPPPDDDDDPLVVLLVVLQQLLQPDDPPFDDDWDDDPQWTWDDGPVDPRRTGIGHRPDDRDGSVVSVVSNVVSVVVVVVVVVVVVVVVVVVVVDPPPPD

Sequence (99 aa):
MQAQGHQFSEERLIQITAALNESYFKPGWKGEFYVARDTVYASNNDHPLGCACVPMHAPAPSIQESMQVAQAGDLQHAQIAQRIAQDRLQSQSQPSMTM

Radius of gyration: 18.29 Å; chains: 1; bounding box: 46×32×55 Å